Protein AF-A0A4Q3G3F4-F1 (afdb_monomer_lite)

Radius of gyration: 19.25 Å; chains: 1; bounding box: 58×59×33 Å

pLDDT: mean 70.5, std 18.28, range [34.47, 90.31]

Secondary structure (DSSP, 8-state):
--EEEEES--HHHHHHHHHHHHHTT--EEE--SSHHHHHHHHHHH--SEEEE-HHHHTTS-HHHHHHHHHHH-PPEEE--S-HHHHHHHTTTT----SS----S---S-------PPP-----

Structure (mmCIF, N/CA/C/O backbone):
data_AF-A0A4Q3G3F4-F1
#
_entry.id   AF-A0A4Q3G3F4-F1
#
loop_
_atom_site.group_PDB
_atom_site.id
_atom_site.type_symbol
_atom_site.label_atom_id
_atom_site.label_alt_id
_atom_site.label_comp_id
_atom_site.label_asym_id
_atom_site.label_entity_id
_atom_site.label_seq_id
_atom_site.pdbx_PDB_ins_code
_atom_site.Cartn_x
_atom_site.Cartn_y
_atom_site.Cartn_z
_atom_site.occupancy
_atom_site.B_iso_or_equiv
_atom_site.auth_seq_id
_atom_site.auth_comp_id
_atom_site.auth_asym_id
_atom_site.auth_atom_id
_atom_site.pdbx_PDB_model_num
ATOM 1 N N . MET A 1 1 ? -14.953 5.123 8.987 1.00 65.88 1 MET A N 1
ATOM 2 C CA . MET A 1 1 ? -14.868 4.734 7.561 1.00 65.88 1 MET A CA 1
ATOM 3 C C . MET A 1 1 ? -13.421 4.364 7.321 1.00 65.88 1 MET A C 1
ATOM 5 O O . MET A 1 1 ? -12.597 5.008 7.946 1.00 65.88 1 MET A O 1
ATOM 9 N N . GLN A 1 2 ? -13.124 3.329 6.530 1.00 82.12 2 GLN A N 1
ATOM 10 C CA . GLN A 1 2 ? -11.735 2.902 6.334 1.00 82.12 2 GLN A CA 1
ATOM 11 C C . GLN A 1 2 ? -11.078 3.720 5.217 1.00 82.12 2 GLN A C 1
ATOM 13 O O . GLN A 1 2 ? -11.618 3.810 4.106 1.00 82.12 2 GLN A O 1
ATOM 18 N N . HIS A 1 3 ? -9.945 4.334 5.539 1.00 86.44 3 HIS A N 1
ATOM 19 C CA . HIS A 1 3 ? -9.156 5.190 4.663 1.00 86.44 3 HIS A CA 1
ATOM 20 C C . HIS A 1 3 ? -7.867 4.464 4.271 1.00 86.44 3 HIS A C 1
ATOM 22 O O . HIS A 1 3 ? -7.145 3.979 5.139 1.00 86.44 3 HIS A O 1
ATOM 28 N N . ALA A 1 4 ? -7.560 4.411 2.977 1.00 88.62 4 ALA A N 1
ATOM 29 C CA . AL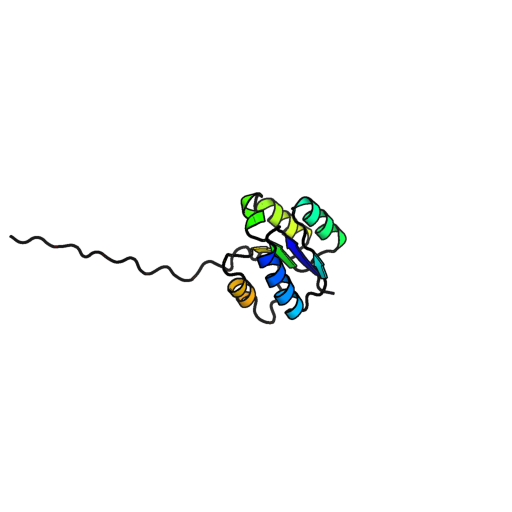A A 1 4 ? -6.282 3.910 2.487 1.00 88.62 4 ALA A CA 1
ATOM 30 C C . ALA A 1 4 ? -5.513 5.014 1.751 1.00 88.62 4 ALA A C 1
ATOM 32 O O . ALA A 1 4 ? -6.089 5.846 1.044 1.00 88.62 4 ALA A O 1
ATOM 33 N N . LEU A 1 5 ? -4.196 5.008 1.926 1.00 90.31 5 LEU A N 1
ATOM 34 C CA . LEU A 1 5 ? -3.256 5.909 1.270 1.00 90.31 5 LEU A CA 1
ATOM 35 C C . LEU A 1 5 ? -2.372 5.100 0.321 1.00 90.31 5 LEU A C 1
ATOM 37 O O . LEU A 1 5 ? -1.722 4.161 0.763 1.00 90.31 5 LEU A O 1
ATOM 41 N N . ILE A 1 6 ? -2.326 5.457 -0.958 1.00 90.12 6 ILE A N 1
ATOM 42 C CA . ILE A 1 6 ? -1.468 4.838 -1.972 1.00 90.12 6 ILE A CA 1
ATOM 43 C C . ILE A 1 6 ? -0.396 5.856 -2.361 1.00 90.12 6 ILE A C 1
ATOM 45 O O . ILE A 1 6 ? -0.695 6.852 -3.000 1.00 90.12 6 ILE A O 1
ATOM 49 N N . ILE A 1 7 ? 0.856 5.635 -1.989 1.00 89.31 7 ILE A N 1
ATOM 50 C CA . ILE A 1 7 ? 1.946 6.566 -2.286 1.00 89.31 7 ILE A CA 1
ATOM 51 C C . ILE A 1 7 ? 2.663 6.095 -3.551 1.00 89.31 7 ILE A C 1
ATOM 53 O O . ILE A 1 7 ? 3.212 4.989 -3.565 1.00 89.31 7 ILE A O 1
ATOM 57 N N . GLY A 1 8 ? 2.681 6.938 -4.586 1.00 86.69 8 GLY A N 1
ATOM 58 C CA . GLY A 1 8 ? 3.446 6.723 -5.817 1.00 86.69 8 GLY A CA 1
ATOM 59 C C . GLY A 1 8 ? 2.729 7.149 -7.095 1.00 86.69 8 GLY A C 1
ATOM 60 O O . GLY A 1 8 ? 1.510 7.313 -7.131 1.00 86.69 8 GLY A O 1
ATOM 61 N N . ALA A 1 9 ? 3.506 7.322 -8.162 1.00 84.12 9 ALA A N 1
ATOM 62 C CA . ALA A 1 9 ? 3.052 7.896 -9.428 1.00 84.12 9 ALA A CA 1
ATOM 63 C C . ALA A 1 9 ? 2.691 6.841 -10.493 1.00 84.12 9 ALA A C 1
ATOM 65 O O . ALA A 1 9 ? 2.203 7.185 -11.574 1.00 84.12 9 ALA A O 1
ATOM 66 N N . GLU A 1 10 ? 2.921 5.549 -10.234 1.00 84.25 10 GLU A N 1
ATOM 67 C CA . GLU A 1 10 ? 2.640 4.498 -11.214 1.00 84.25 10 GLU A CA 1
ATOM 68 C C . GLU A 1 10 ? 1.126 4.288 -11.412 1.00 84.25 10 GLU A C 1
ATOM 70 O O . GLU A 1 10 ? 0.458 3.574 -10.662 1.00 84.25 10 GLU A O 1
ATOM 75 N N . SER A 1 11 ? 0.573 4.887 -12.471 1.00 83.12 11 SER A N 1
ATOM 76 C CA . SER A 1 11 ? -0.880 4.947 -12.684 1.00 83.12 11 SER A CA 1
ATOM 77 C C . SER A 1 11 ? -1.542 3.571 -12.815 1.00 83.12 11 SER A C 1
ATOM 79 O O . SER A 1 11 ? -2.637 3.373 -12.300 1.00 83.12 11 SER A O 1
ATOM 81 N N . LYS A 1 12 ? -0.878 2.599 -13.455 1.00 82.81 12 LYS A N 1
ATOM 82 C CA . LYS A 1 12 ? -1.447 1.260 -13.675 1.00 82.81 12 LYS A CA 1
ATOM 83 C C . LYS A 1 12 ? -1.541 0.445 -12.380 1.00 82.81 12 LYS A C 1
ATOM 85 O O . LYS A 1 12 ? -2.577 -0.171 -12.119 1.00 82.81 12 LYS A O 1
ATOM 90 N N . ALA A 1 13 ? -0.478 0.433 -11.575 1.00 80.94 13 ALA A N 1
ATOM 91 C CA . ALA A 1 13 ? -0.516 -0.188 -10.254 1.00 80.94 13 ALA A CA 1
ATOM 92 C C . ALA A 1 13 ? -1.542 0.496 -9.346 1.00 80.94 13 ALA A C 1
ATOM 94 O O . ALA A 1 13 ? -2.287 -0.195 -8.654 1.00 80.94 13 ALA A O 1
ATOM 95 N N . ARG A 1 14 ? -1.636 1.832 -9.403 1.00 84.38 14 ARG A N 1
ATOM 96 C CA . ARG A 1 14 ? -2.635 2.592 -8.648 1.00 84.38 14 ARG A CA 1
ATOM 97 C C . ARG A 1 14 ? -4.064 2.179 -8.996 1.00 84.38 14 ARG A C 1
ATOM 99 O O . ARG A 1 14 ? -4.793 1.794 -8.095 1.00 84.38 14 ARG A O 1
ATOM 106 N N . GLU A 1 15 ? -4.448 2.187 -10.272 1.00 85.25 15 GLU A N 1
ATOM 107 C CA . GLU A 1 15 ? -5.801 1.786 -10.701 1.00 85.25 15 GLU A CA 1
ATOM 108 C C . GLU A 1 15 ? -6.162 0.368 -10.224 1.00 85.25 15 GLU A C 1
ATOM 110 O O . GLU A 1 15 ? -7.267 0.123 -9.746 1.00 85.25 15 GLU A O 1
ATOM 115 N N . THR A 1 16 ? -5.203 -0.560 -10.295 1.00 83.06 16 THR A N 1
ATOM 116 C CA . THR A 1 16 ? -5.389 -1.943 -9.825 1.00 83.06 16 THR A CA 1
ATOM 117 C C . THR A 1 16 ? -5.575 -2.010 -8.304 1.00 83.06 16 THR A C 1
ATOM 119 O O . THR A 1 16 ? -6.423 -2.751 -7.808 1.00 83.06 16 THR A O 1
ATOM 122 N N . LEU A 1 17 ? -4.788 -1.241 -7.545 1.00 83.25 17 LEU A N 1
ATOM 123 C CA . LEU A 1 17 ? -4.921 -1.150 -6.090 1.00 83.25 17 LEU A CA 1
ATOM 124 C C . LEU A 1 17 ? -6.253 -0.539 -5.677 1.00 83.25 17 LEU A C 1
ATOM 126 O O . LEU A 1 17 ? -6.864 -1.020 -4.728 1.00 83.25 17 LEU A O 1
ATOM 130 N N . GLU A 1 18 ? -6.690 0.511 -6.367 1.00 85.94 18 GLU A N 1
ATOM 131 C CA . GLU A 1 18 ? -7.937 1.198 -6.054 1.00 85.94 18 GLU A CA 1
ATOM 132 C C . GLU A 1 18 ? -9.140 0.255 -6.182 1.00 85.94 18 GLU A C 1
ATOM 134 O O . GLU A 1 18 ? -9.960 0.194 -5.265 1.00 85.94 18 GLU A O 1
ATOM 139 N N . ASP A 1 19 ? -9.202 -0.541 -7.254 1.00 83.06 19 ASP A N 1
ATOM 140 C CA . ASP A 1 19 ? -10.256 -1.544 -7.467 1.00 83.06 19 ASP A CA 1
ATOM 141 C C . ASP A 1 19 ? -10.267 -2.616 -6.361 1.00 83.06 19 ASP A C 1
ATOM 143 O O . ASP A 1 19 ? -11.296 -2.887 -5.733 1.00 83.06 19 ASP A O 1
ATOM 147 N N . HIS A 1 20 ? -9.095 -3.168 -6.034 1.00 81.06 20 HIS A N 1
ATOM 148 C CA . HIS A 1 20 ? -8.971 -4.166 -4.973 1.00 81.06 20 HIS A CA 1
ATOM 149 C C . HIS A 1 20 ? -9.321 -3.614 -3.587 1.00 81.06 20 HIS A C 1
ATOM 151 O O . HIS A 1 20 ? -10.015 -4.278 -2.815 1.00 81.06 20 HIS A O 1
ATOM 157 N N . LEU A 1 21 ? -8.866 -2.404 -3.259 1.00 83.81 21 LEU A N 1
ATOM 158 C CA . LEU A 1 21 ? -9.146 -1.758 -1.978 1.00 83.81 21 LEU A CA 1
ATOM 159 C C . LEU A 1 21 ? -10.626 -1.418 -1.830 1.00 83.81 21 LEU A C 1
ATOM 161 O O . LEU A 1 21 ? -11.202 -1.631 -0.761 1.00 83.81 21 LEU A O 1
ATOM 165 N N . TRP A 1 22 ? -11.259 -0.974 -2.914 1.00 83.50 22 TRP A N 1
ATOM 166 C CA . TRP A 1 22 ? -12.697 -0.757 -2.950 1.00 83.50 22 TRP A CA 1
ATOM 167 C C . TRP A 1 22 ? -13.468 -2.044 -2.643 1.00 83.50 22 TRP A C 1
ATOM 169 O O . TRP A 1 22 ? -14.366 -2.054 -1.797 1.00 83.50 22 TRP A O 1
ATOM 179 N N . HIS A 1 23 ? -13.083 -3.156 -3.274 1.00 81.88 23 HIS A N 1
ATOM 180 C CA . HIS A 1 23 ? -13.664 -4.471 -3.003 1.00 81.88 23 HIS A CA 1
ATOM 181 C C . HIS A 1 23 ? -13.357 -5.005 -1.597 1.00 81.88 23 HIS A C 1
ATOM 183 O O . HIS A 1 23 ? -14.157 -5.767 -1.053 1.00 81.88 23 HIS A O 1
ATOM 189 N N . ALA A 1 24 ? -12.258 -4.565 -0.982 1.00 78.12 24 ALA A N 1
ATOM 190 C CA . ALA A 1 24 ? -11.913 -4.861 0.406 1.00 78.12 24 ALA A CA 1
ATOM 191 C C . ALA A 1 24 ? -12.634 -3.962 1.438 1.00 78.12 24 ALA A C 1
ATOM 193 O O . ALA A 1 24 ? -12.524 -4.214 2.636 1.00 78.12 24 ALA A O 1
ATOM 194 N N . GLY A 1 25 ? -13.404 -2.954 1.005 1.00 83.06 25 GLY A N 1
ATOM 195 C CA . GLY A 1 25 ? -14.182 -2.071 1.888 1.00 83.06 25 GLY A CA 1
ATOM 196 C C . GLY A 1 25 ? -13.496 -0.753 2.268 1.00 83.06 25 GLY A C 1
ATOM 197 O O . GLY A 1 25 ? -13.999 -0.026 3.130 1.00 83.06 25 GLY A O 1
ATOM 198 N N . TYR A 1 26 ? -12.379 -0.412 1.622 1.00 84.19 26 TYR A N 1
ATOM 199 C CA . TYR A 1 26 ? -11.770 0.913 1.723 1.00 84.19 26 TYR A CA 1
ATOM 200 C C . TYR A 1 26 ? -12.465 1.863 0.748 1.00 84.19 26 TYR A C 1
ATOM 202 O O . TYR A 1 26 ? -12.454 1.663 -0.464 1.00 84.19 26 TYR A O 1
ATOM 210 N N . HIS A 1 27 ? -13.090 2.910 1.282 1.00 76.81 27 HIS A N 1
ATOM 211 C CA . HIS A 1 27 ? -13.944 3.808 0.493 1.00 76.81 27 HIS A CA 1
ATOM 212 C C . HIS A 1 27 ? -13.332 5.183 0.251 1.00 76.81 27 HIS A C 1
ATOM 214 O O . HIS A 1 27 ? -13.861 5.958 -0.542 1.00 76.81 27 HIS A O 1
ATOM 220 N N . THR A 1 28 ? -12.238 5.503 0.942 1.00 77.19 28 THR A N 1
ATOM 221 C CA . THR A 1 28 ? -11.499 6.744 0.717 1.00 77.19 28 THR A CA 1
ATOM 222 C C . THR A 1 28 ? -10.071 6.394 0.357 1.00 77.19 28 THR A C 1
ATOM 224 O O . THR A 1 28 ? -9.362 5.803 1.171 1.00 77.19 28 THR A O 1
ATOM 227 N N . LEU A 1 29 ? -9.690 6.747 -0.865 1.00 78.94 29 LEU A N 1
ATOM 228 C CA . LEU A 1 29 ? -8.403 6.429 -1.458 1.00 78.94 29 LEU A CA 1
ATOM 229 C C . LEU A 1 29 ? -7.706 7.746 -1.774 1.00 78.94 29 LEU A C 1
ATOM 231 O O . LEU A 1 29 ? -8.242 8.577 -2.508 1.00 78.94 29 LEU A O 1
ATOM 235 N N . PHE A 1 30 ? -6.540 7.953 -1.179 1.00 82.69 30 PHE A N 1
ATOM 236 C CA . PHE A 1 30 ? -5.694 9.104 -1.464 1.00 82.69 30 PHE A CA 1
ATOM 237 C C . PHE A 1 30 ? -4.447 8.627 -2.183 1.00 82.69 30 PHE A C 1
ATOM 239 O O . PHE A 1 30 ? -3.854 7.638 -1.761 1.00 82.69 30 PHE A O 1
ATOM 246 N N . ALA A 1 31 ? -4.051 9.329 -3.240 1.00 83.31 31 ALA A N 1
ATOM 247 C CA . ALA A 1 31 ? -2.941 8.908 -4.078 1.00 83.31 31 ALA A CA 1
ATOM 248 C C . ALA A 1 31 ? -1.911 10.021 -4.305 1.00 83.31 31 ALA A C 1
ATOM 250 O O . ALA A 1 31 ? -1.814 10.527 -5.426 1.00 83.31 31 ALA A O 1
ATOM 251 N N . PRO A 1 32 ? -1.192 10.447 -3.251 1.00 85.56 32 PRO A N 1
ATOM 252 C CA . PRO A 1 32 ? -0.129 11.427 -3.395 1.00 85.56 32 PRO A CA 1
ATOM 253 C C . PRO A 1 32 ? 0.990 10.899 -4.291 1.00 85.56 32 PRO A C 1
ATOM 255 O O . PRO A 1 32 ? 1.409 9.740 -4.190 1.00 85.56 32 PRO A O 1
ATOM 258 N N . GLU A 1 33 ? 1.510 11.780 -5.138 1.00 82.50 33 GLU A N 1
ATOM 259 C CA . GLU A 1 33 ? 2.639 11.455 -6.016 1.00 82.50 33 GLU A CA 1
ATOM 260 C C . GLU A 1 33 ? 3.979 11.537 -5.268 1.00 82.50 33 GLU A C 1
ATOM 262 O O . GLU A 1 33 ? 4.968 10.936 -5.690 1.00 82.50 33 GLU A O 1
ATOM 267 N N . ASP A 1 34 ? 4.019 12.251 -4.135 1.00 81.69 34 ASP A N 1
ATOM 268 C CA . ASP A 1 34 ? 5.220 12.436 -3.328 1.00 81.69 34 ASP A CA 1
ATOM 269 C C . ASP A 1 34 ? 4.999 12.287 -1.812 1.00 81.69 34 ASP A C 1
ATOM 271 O O . ASP A 1 34 ? 3.887 12.314 -1.282 1.00 81.69 34 ASP A O 1
ATOM 275 N N . MET A 1 35 ? 6.111 12.119 -1.091 1.00 84.69 35 MET A N 1
ATOM 276 C CA . MET A 1 35 ? 6.112 11.893 0.356 1.00 84.69 35 MET A CA 1
ATOM 277 C C . MET A 1 35 ? 5.657 13.106 1.173 1.00 84.69 35 MET A C 1
ATOM 279 O O . MET A 1 35 ? 5.101 12.923 2.254 1.00 84.69 35 MET A O 1
ATOM 283 N N . ALA A 1 36 ? 5.884 14.335 0.704 1.00 87.50 36 ALA A N 1
ATOM 284 C CA . ALA A 1 36 ? 5.482 15.523 1.452 1.00 87.50 36 ALA A CA 1
ATOM 285 C C . ALA A 1 36 ? 3.955 15.666 1.451 1.00 87.50 36 ALA A C 1
ATOM 287 O O . ALA A 1 36 ? 3.357 15.951 2.491 1.00 87.50 36 ALA A O 1
ATOM 288 N N . GLU A 1 37 ? 3.323 15.399 0.309 1.00 89.06 37 GLU A N 1
ATOM 289 C CA . GLU A 1 37 ? 1.870 15.310 0.204 1.00 89.06 37 GLU A CA 1
ATOM 290 C C . GLU A 1 37 ? 1.323 14.138 1.034 1.00 89.06 37 GLU A C 1
ATOM 292 O O . GLU A 1 37 ? 0.373 14.316 1.801 1.00 89.06 37 GLU A O 1
ATOM 297 N N . ALA A 1 38 ? 1.975 12.970 0.981 1.00 89.56 38 ALA A N 1
ATOM 298 C CA . ALA A 1 38 ? 1.605 11.822 1.807 1.00 89.56 38 ALA A CA 1
ATOM 299 C C . ALA A 1 38 ? 1.617 12.145 3.309 1.00 89.56 38 ALA A C 1
ATOM 301 O O . ALA A 1 38 ? 0.667 11.805 4.011 1.00 89.56 38 ALA A O 1
ATOM 302 N N . TRP A 1 39 ? 2.635 12.867 3.788 1.00 89.56 39 TRP A N 1
ATOM 303 C CA . TRP A 1 39 ? 2.728 13.349 5.170 1.00 89.56 39 TRP A CA 1
ATOM 304 C C . TRP A 1 39 ? 1.624 14.340 5.553 1.00 89.56 39 TRP A C 1
ATOM 306 O O . TRP A 1 39 ? 1.120 14.323 6.679 1.00 89.56 39 TRP A O 1
ATOM 316 N N . ALA A 1 40 ? 1.240 15.229 4.638 1.00 90.19 40 ALA A N 1
ATOM 317 C CA . ALA A 1 40 ? 0.142 16.160 4.879 1.00 90.19 40 ALA A CA 1
ATOM 318 C C . ALA A 1 40 ? -1.202 15.421 5.016 1.00 90.19 40 ALA A C 1
ATOM 320 O O . ALA A 1 40 ? -2.019 15.757 5.881 1.00 90.19 40 ALA A O 1
ATOM 321 N N . ILE A 1 41 ? -1.408 14.391 4.190 1.00 88.88 41 ILE A N 1
ATOM 322 C CA . ILE A 1 41 ? -2.611 13.557 4.199 1.00 88.88 41 ILE A CA 1
ATOM 323 C C . ILE A 1 41 ? -2.668 12.697 5.463 1.00 88.88 41 ILE A C 1
ATOM 325 O O . ILE A 1 41 ? -3.691 12.719 6.151 1.00 88.88 41 ILE A O 1
ATOM 329 N N . THR A 1 42 ? -1.586 11.998 5.826 1.00 88.56 42 THR A N 1
ATOM 330 C CA . THR A 1 42 ? -1.553 11.147 7.029 1.00 88.56 42 THR A CA 1
ATOM 331 C C . THR A 1 42 ? -1.910 11.916 8.292 1.00 88.56 42 THR A C 1
ATOM 333 O O . THR A 1 42 ? -2.726 11.442 9.083 1.00 88.56 42 THR A O 1
ATOM 336 N N . ARG A 1 43 ? -1.379 13.132 8.450 1.00 87.44 43 ARG A N 1
ATOM 337 C CA . ARG A 1 43 ? -1.652 13.993 9.612 1.00 87.44 43 ARG A CA 1
ATOM 338 C C . ARG A 1 43 ? -3.073 14.532 9.682 1.00 87.44 43 ARG A C 1
ATOM 340 O O . ARG A 1 43 ? -3.534 14.886 10.762 1.00 87.44 43 ARG A O 1
ATOM 347 N N . SER A 1 44 ? -3.744 14.643 8.542 1.00 86.62 44 SER A N 1
ATOM 348 C CA . SER A 1 44 ? -5.086 15.225 8.472 1.00 86.62 44 SER A CA 1
ATOM 349 C C . SER A 1 44 ? -6.183 14.169 8.567 1.00 86.62 44 SER A C 1
ATOM 351 O O . SER A 1 44 ? -7.272 14.456 9.058 1.00 86.62 44 SER A O 1
ATOM 353 N N . LEU A 1 45 ? -5.920 12.968 8.047 1.00 84.12 45 LEU A N 1
ATOM 354 C CA . LEU A 1 45 ? -6.958 11.986 7.732 1.00 84.12 45 LEU A CA 1
ATOM 355 C C . LEU A 1 45 ? -6.753 10.627 8.405 1.00 84.12 45 LEU A C 1
ATOM 357 O O . LEU A 1 45 ? -7.682 9.831 8.366 1.00 84.12 45 LEU A O 1
ATOM 361 N N . HIS A 1 46 ? -5.595 10.385 9.035 1.00 85.00 46 HIS A N 1
ATOM 362 C CA . HIS A 1 46 ? -5.277 9.156 9.776 1.00 85.00 46 HIS A CA 1
ATOM 363 C C . HIS A 1 46 ? -5.662 7.874 9.012 1.00 85.00 46 HIS A C 1
ATOM 365 O O . HIS A 1 46 ? -6.630 7.211 9.383 1.00 85.00 46 HIS A O 1
ATOM 371 N N . PRO A 1 47 ? -4.948 7.533 7.922 1.00 87.25 47 PRO A N 1
ATOM 372 C CA . PRO A 1 47 ? -5.260 6.340 7.146 1.00 87.25 47 PRO A CA 1
ATOM 373 C C . PRO A 1 47 ? -5.135 5.073 7.996 1.00 87.25 47 PRO A C 1
ATOM 375 O O . PRO A 1 47 ? -4.234 4.963 8.818 1.00 87.25 47 PRO A O 1
ATOM 378 N N . ASP A 1 48 ? -6.008 4.101 7.745 1.00 87.19 48 ASP A N 1
ATOM 379 C CA . ASP A 1 48 ? -5.983 2.780 8.382 1.00 87.19 48 ASP A CA 1
ATOM 380 C C . ASP A 1 48 ? -5.021 1.817 7.665 1.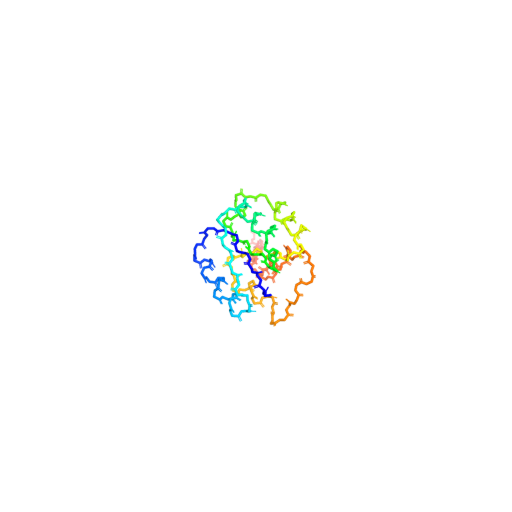00 87.19 48 ASP A C 1
ATOM 382 O O . ASP A 1 48 ? -4.719 0.735 8.163 1.00 87.19 48 ASP A O 1
ATOM 386 N N . LEU A 1 49 ? -4.576 2.185 6.460 1.00 85.94 49 LEU A N 1
ATOM 387 C CA . LEU A 1 49 ? -3.657 1.414 5.635 1.00 85.94 49 LEU A CA 1
ATOM 388 C C . LEU A 1 49 ? -2.853 2.343 4.726 1.00 85.94 49 LEU A C 1
ATOM 390 O O . LEU A 1 49 ? -3.410 3.232 4.079 1.00 85.94 49 LEU A O 1
ATOM 394 N N . ILE A 1 50 ? -1.552 2.093 4.622 1.00 88.50 50 ILE A N 1
ATOM 395 C CA . ILE A 1 50 ? -0.664 2.790 3.695 1.00 88.50 50 ILE A CA 1
ATOM 396 C C . ILE A 1 50 ? -0.063 1.757 2.742 1.00 88.50 50 ILE A C 1
ATOM 398 O O . ILE A 1 50 ? 0.50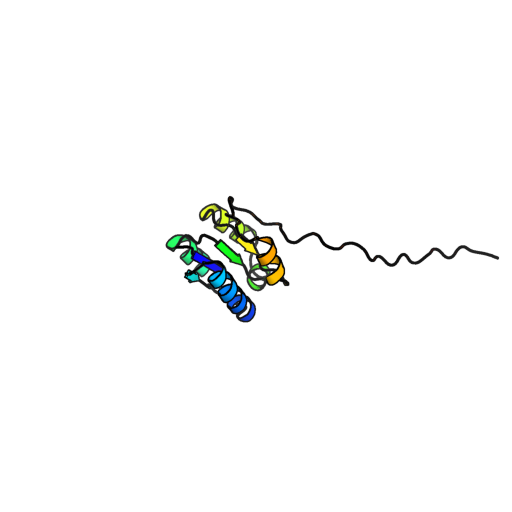7 0.756 3.169 1.00 88.50 50 ILE A O 1
ATOM 402 N N . ILE A 1 51 ? -0.171 1.999 1.441 1.00 87.19 51 ILE A N 1
ATOM 403 C CA . ILE A 1 51 ? 0.448 1.195 0.391 1.00 87.19 51 ILE A CA 1
ATOM 404 C C . ILE A 1 51 ? 1.478 2.050 -0.332 1.00 87.19 51 ILE A C 1
ATOM 406 O O . ILE A 1 51 ? 1.186 3.170 -0.734 1.00 87.19 51 ILE A O 1
ATOM 410 N N . VAL A 1 52 ? 2.681 1.521 -0.514 1.00 86.31 52 VAL A N 1
ATOM 411 C CA . VAL A 1 52 ? 3.793 2.218 -1.165 1.00 86.31 52 VAL A CA 1
ATOM 412 C C . VAL A 1 52 ? 4.136 1.509 -2.462 1.00 86.31 52 VAL A C 1
ATOM 414 O O . VAL A 1 52 ? 4.431 0.312 -2.454 1.00 86.31 52 VAL A O 1
ATOM 417 N N . LEU A 1 53 ? 4.112 2.244 -3.570 1.00 84.88 53 LEU A N 1
ATOM 418 C CA . LEU A 1 53 ? 4.472 1.727 -4.883 1.00 84.88 53 LEU A CA 1
ATOM 419 C C . LEU A 1 53 ? 6.004 1.654 -5.074 1.00 84.88 53 LEU A C 1
ATOM 421 O O . LEU A 1 53 ? 6.756 2.399 -4.432 1.00 84.88 53 LEU A O 1
ATOM 425 N N . PRO A 1 54 ? 6.506 0.756 -5.947 1.00 79.31 54 PRO A N 1
ATOM 426 C CA . PRO A 1 54 ? 7.947 0.542 -6.134 1.00 79.31 54 PRO A CA 1
ATOM 427 C C . PRO A 1 54 ? 8.738 1.782 -6.582 1.00 79.31 54 PRO A C 1
ATOM 429 O O . PRO A 1 54 ? 9.935 1.899 -6.298 1.00 79.31 54 PRO A O 1
ATOM 432 N N . ASP A 1 55 ? 8.097 2.708 -7.296 1.00 81.69 55 ASP A N 1
ATOM 433 C CA . ASP A 1 55 ? 8.717 3.937 -7.795 1.00 81.69 55 ASP A CA 1
ATOM 434 C C . ASP A 1 55 ? 9.141 4.877 -6.654 1.00 81.69 55 ASP A C 1
ATOM 436 O O . ASP A 1 55 ? 10.206 5.500 -6.716 1.00 81.69 55 ASP A O 1
ATOM 440 N N . VAL A 1 56 ? 8.386 4.891 -5.555 1.00 79.50 56 VAL A N 1
ATOM 441 C CA . VAL A 1 56 ? 8.695 5.688 -4.359 1.00 79.50 56 VAL A CA 1
ATOM 442 C C . VAL A 1 56 ? 9.934 5.151 -3.648 1.00 79.50 56 VAL A C 1
ATOM 444 O O . VAL A 1 56 ? 10.819 5.918 -3.266 1.00 79.50 56 VAL A O 1
ATOM 447 N N . LEU A 1 57 ? 10.055 3.826 -3.540 1.00 75.00 57 LEU A N 1
ATOM 448 C CA . LEU A 1 57 ? 11.197 3.178 -2.882 1.00 75.00 57 LEU A CA 1
ATOM 449 C C . LEU A 1 57 ? 12.521 3.395 -3.610 1.00 75.00 57 LEU A C 1
ATOM 451 O O . LEU A 1 57 ? 13.584 3.360 -2.998 1.00 75.00 57 LEU A O 1
ATOM 455 N N . SER A 1 58 ? 12.466 3.636 -4.918 1.00 71.25 58 SER A N 1
ATOM 456 C CA . SER A 1 58 ? 13.663 3.896 -5.720 1.00 71.25 58 SER A CA 1
ATOM 457 C C . SER A 1 58 ? 14.280 5.267 -5.427 1.00 71.25 58 SER A C 1
ATOM 459 O O . SER A 1 58 ? 15.456 5.489 -5.715 1.00 71.25 58 SER A O 1
ATOM 461 N N . SER A 1 59 ? 13.497 6.194 -4.868 1.00 66.19 59 SER A N 1
ATOM 462 C CA . SER A 1 59 ? 13.883 7.596 -4.685 1.00 66.19 59 SER A CA 1
ATOM 463 C C . SER A 1 59 ? 13.967 8.042 -3.224 1.00 66.19 59 SER A C 1
ATOM 465 O O . SER A 1 59 ? 14.473 9.137 -2.961 1.00 66.19 59 SER A O 1
ATOM 467 N N . ARG A 1 60 ? 13.498 7.228 -2.267 1.00 68.69 60 ARG A N 1
ATOM 468 C CA . ARG A 1 60 ? 13.359 7.632 -0.861 1.00 68.69 60 ARG A CA 1
ATOM 469 C C . ARG A 1 60 ? 13.860 6.580 0.131 1.00 68.69 60 ARG A C 1
ATOM 471 O O . ARG A 1 60 ? 13.744 5.384 -0.126 1.00 68.69 60 ARG A O 1
ATOM 478 N N . PRO A 1 61 ? 14.413 7.018 1.277 1.00 68.06 61 PRO A N 1
ATOM 479 C CA . PRO A 1 61 ? 14.882 6.115 2.316 1.00 68.06 61 PRO A CA 1
ATOM 480 C C . PRO A 1 61 ? 13.706 5.455 3.042 1.00 68.06 61 PRO A C 1
ATOM 482 O O . PRO A 1 61 ? 12.755 6.114 3.455 1.00 68.06 61 PRO A O 1
ATOM 485 N N . THR A 1 62 ? 13.819 4.148 3.271 1.00 76.75 62 THR A N 1
ATOM 486 C CA . THR A 1 62 ? 12.846 3.319 4.003 1.00 76.75 62 THR A CA 1
ATOM 487 C C . THR A 1 62 ? 12.542 3.840 5.413 1.00 76.75 62 THR A C 1
ATOM 489 O O . THR A 1 62 ? 11.466 3.589 5.943 1.00 76.75 62 THR A O 1
ATOM 492 N N . GLU A 1 63 ? 13.467 4.597 6.005 1.00 79.25 63 GLU A N 1
ATOM 493 C CA . GLU A 1 63 ? 13.323 5.249 7.312 1.00 79.25 63 GLU A CA 1
ATOM 494 C C . GLU A 1 63 ? 12.141 6.229 7.362 1.00 79.25 63 GLU A C 1
ATOM 496 O O . GLU A 1 63 ? 11.429 6.291 8.360 1.00 79.25 63 GLU A O 1
ATOM 501 N N . GLU A 1 64 ? 11.875 6.953 6.273 1.00 83.00 64 GLU A N 1
ATOM 502 C CA . GLU A 1 64 ? 10.780 7.927 6.224 1.00 83.00 64 GLU A CA 1
ATOM 503 C C . GLU A 1 64 ? 9.408 7.241 6.282 1.00 83.00 64 GLU A C 1
ATOM 505 O O . GLU A 1 64 ? 8.486 7.730 6.934 1.00 83.00 64 GLU A O 1
ATOM 510 N N . LEU A 1 65 ? 9.301 6.063 5.662 1.00 83.06 65 LEU A N 1
ATOM 511 C CA . LEU A 1 65 ? 8.116 5.214 5.740 1.00 83.06 65 LEU A CA 1
ATOM 512 C C . LEU A 1 65 ? 7.959 4.631 7.146 1.00 83.06 65 LEU A C 1
ATOM 514 O O . LEU A 1 65 ? 6.863 4.660 7.693 1.00 83.06 65 LEU A O 1
ATOM 518 N N . CYS A 1 66 ? 9.045 4.168 7.772 1.00 81.00 66 CYS A N 1
ATOM 519 C CA . CYS A 1 66 ? 8.987 3.685 9.154 1.00 81.00 66 CYS A CA 1
ATOM 520 C C . CYS A 1 66 ? 8.458 4.760 10.110 1.00 81.00 66 CYS A C 1
ATOM 522 O O . CYS A 1 66 ? 7.528 4.488 10.865 1.00 81.00 66 CYS A O 1
ATOM 524 N N . ASN A 1 67 ? 8.975 5.986 10.013 1.00 85.31 67 ASN A N 1
ATOM 525 C CA . ASN A 1 67 ? 8.518 7.104 10.839 1.00 85.31 67 ASN A CA 1
ATOM 526 C C . ASN A 1 67 ? 7.027 7.405 10.620 1.00 85.31 67 ASN A C 1
ATOM 528 O O . ASN A 1 67 ? 6.303 7.688 11.571 1.00 85.31 67 ASN A O 1
ATOM 532 N N . MET A 1 68 ? 6.549 7.317 9.375 1.00 85.25 68 MET A N 1
ATOM 533 C CA . MET A 1 68 ? 5.132 7.498 9.050 1.00 85.25 68 MET A CA 1
ATOM 534 C C . MET A 1 68 ? 4.254 6.406 9.672 1.00 85.25 68 MET A C 1
ATOM 536 O O . MET A 1 68 ? 3.184 6.709 10.202 1.00 85.25 68 MET A O 1
ATOM 540 N N . SER A 1 69 ? 4.715 5.155 9.648 1.00 83.94 69 SER A N 1
ATOM 541 C CA . SER A 1 69 ? 4.027 4.032 10.291 1.00 83.94 69 SER A CA 1
ATOM 542 C C . SER A 1 69 ? 3.926 4.222 11.803 1.00 83.94 69 SER A C 1
ATOM 544 O O . SER A 1 69 ? 2.865 4.048 12.393 1.00 83.94 69 SER A O 1
ATOM 546 N N . GLU A 1 70 ? 5.022 4.636 12.440 1.00 84.56 70 GLU A N 1
ATOM 547 C CA . GLU A 1 70 ? 5.069 4.872 13.884 1.00 84.56 70 GLU A CA 1
ATOM 548 C C . GLU A 1 70 ? 4.195 6.058 14.311 1.00 84.56 70 GLU A C 1
ATOM 550 O O . GLU A 1 70 ? 3.523 5.977 15.338 1.00 84.56 70 GLU A O 1
ATOM 555 N N . GLU A 1 71 ? 4.166 7.140 13.524 1.00 85.38 71 GLU A N 1
ATOM 556 C CA . GLU A 1 71 ? 3.338 8.320 13.813 1.00 85.38 71 GLU A CA 1
ATOM 557 C C . GLU A 1 71 ? 1.841 8.019 13.651 1.00 85.38 71 GLU A C 1
ATOM 559 O O . GLU A 1 71 ? 1.022 8.488 14.442 1.00 85.38 71 GLU A O 1
ATOM 564 N N . THR A 1 72 ? 1.468 7.238 12.636 1.00 83.69 72 THR A N 1
ATOM 565 C CA . THR A 1 72 ? 0.057 6.947 12.333 1.00 83.69 72 THR A CA 1
ATOM 566 C C . THR A 1 72 ? -0.481 5.706 13.038 1.00 83.69 72 THR A C 1
ATOM 568 O O . THR A 1 72 ? -1.693 5.581 13.201 1.00 83.69 72 THR A O 1
ATOM 571 N N . GLY A 1 73 ? 0.394 4.780 13.436 1.00 84.81 73 GLY A N 1
ATOM 572 C CA . GLY A 1 73 ? 0.027 3.422 13.839 1.00 84.81 73 GLY A CA 1
ATOM 573 C C . GLY A 1 73 ? -0.509 2.568 12.685 1.00 84.81 73 GLY A C 1
ATOM 574 O O . GLY A 1 73 ? -0.929 1.434 12.920 1.00 84.81 73 GLY A O 1
ATOM 575 N N . ALA A 1 74 ? -0.518 3.102 11.460 1.00 84.12 74 ALA A N 1
ATOM 576 C CA . ALA A 1 74 ? -1.101 2.451 10.305 1.00 84.12 74 ALA A CA 1
ATOM 577 C C . ALA A 1 74 ? -0.108 1.454 9.701 1.00 84.12 74 ALA A C 1
ATOM 579 O O . ALA A 1 74 ? 1.055 1.797 9.487 1.00 84.12 74 ALA A O 1
ATOM 580 N N . PRO A 1 75 ? -0.543 0.236 9.359 1.00 82.06 75 PRO A N 1
ATOM 581 C CA . PRO A 1 75 ? 0.302 -0.714 8.660 1.00 82.06 75 PRO A CA 1
ATOM 582 C C . PRO A 1 75 ? 0.729 -0.169 7.291 1.00 82.06 75 PRO A C 1
ATOM 584 O O . PRO A 1 75 ? -0.088 0.342 6.520 1.00 82.06 75 PRO A O 1
ATOM 587 N N . ILE A 1 76 ? 2.011 -0.348 6.969 1.00 84.75 76 ILE A N 1
ATOM 588 C CA . ILE A 1 76 ? 2.569 -0.048 5.649 1.00 84.75 76 ILE A CA 1
ATOM 589 C C . ILE A 1 76 ? 2.792 -1.340 4.868 1.00 84.75 76 ILE A C 1
ATOM 591 O O . ILE A 1 76 ? 3.460 -2.260 5.345 1.00 84.75 76 ILE A O 1
ATOM 595 N N . ILE A 1 77 ? 2.285 -1.375 3.638 1.00 82.19 77 ILE A N 1
ATOM 596 C CA . ILE A 1 77 ? 2.498 -2.449 2.671 1.00 82.19 77 ILE A CA 1
ATOM 597 C C . ILE A 1 77 ? 3.296 -1.903 1.496 1.00 82.19 77 ILE A C 1
ATOM 599 O O . ILE A 1 77 ? 2.894 -0.952 0.835 1.00 82.19 77 ILE A O 1
ATOM 603 N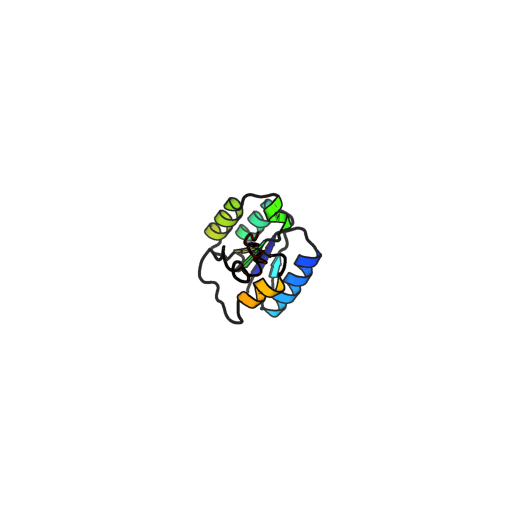 N . VAL A 1 78 ? 4.415 -2.546 1.186 1.00 81.25 78 VAL A N 1
ATOM 604 C CA . VAL A 1 78 ? 5.154 -2.271 -0.046 1.00 81.25 78 VAL A CA 1
ATOM 605 C C . VAL A 1 78 ? 4.563 -3.118 -1.168 1.00 81.25 78 VAL A C 1
ATOM 607 O O . VAL A 1 78 ? 4.614 -4.349 -1.113 1.00 81.25 78 VAL A O 1
ATOM 610 N N . ALA A 1 79 ? 4.027 -2.468 -2.199 1.00 76.00 79 ALA A N 1
ATOM 611 C CA . ALA A 1 79 ? 3.631 -3.144 -3.422 1.00 76.00 79 ALA A CA 1
ATOM 612 C C . ALA A 1 79 ? 4.883 -3.731 -4.087 1.00 76.00 79 ALA A C 1
ATOM 614 O O . ALA A 1 79 ? 5.866 -3.035 -4.336 1.00 76.00 79 ALA A O 1
ATOM 615 N N . THR A 1 80 ? 4.863 -5.036 -4.347 1.00 70.88 80 THR A N 1
ATOM 616 C CA . THR A 1 80 ? 5.924 -5.716 -5.101 1.00 70.88 80 THR A CA 1
ATOM 617 C C . THR A 1 80 ? 5.476 -5.933 -6.545 1.00 70.88 80 THR A C 1
ATOM 619 O O . THR A 1 80 ? 4.326 -5.668 -6.890 1.00 70.88 80 THR A O 1
ATOM 622 N N . ALA A 1 81 ? 6.371 -6.447 -7.395 1.00 58.81 81 ALA A N 1
ATOM 623 C CA . ALA A 1 81 ? 6.063 -6.767 -8.792 1.00 58.81 81 ALA A CA 1
ATOM 624 C C . ALA A 1 81 ? 4.867 -7.732 -8.969 1.00 58.81 81 ALA A C 1
ATOM 626 O O . ALA A 1 81 ? 4.301 -7.792 -10.057 1.00 58.81 81 ALA A O 1
ATOM 627 N N . ASP A 1 82 ? 4.472 -8.459 -7.917 1.00 66.25 82 ASP A N 1
ATOM 628 C CA . ASP A 1 82 ? 3.236 -9.246 -7.867 1.00 66.25 82 ASP A CA 1
ATOM 629 C C . ASP A 1 82 ? 2.310 -8.705 -6.764 1.00 66.25 82 ASP A C 1
ATOM 631 O O . ASP A 1 82 ? 2.218 -9.223 -5.646 1.00 66.25 82 ASP A O 1
ATOM 635 N N . LEU A 1 83 ? 1.657 -7.590 -7.089 1.00 64.19 83 LEU A N 1
ATOM 636 C CA . LEU A 1 83 ? 0.695 -6.889 -6.239 1.00 64.19 83 LEU A CA 1
ATOM 637 C C . LEU A 1 83 ? -0.465 -7.796 -5.804 1.00 64.19 83 LEU A C 1
ATOM 639 O O . LEU A 1 83 ? -0.910 -7.776 -4.659 1.00 64.19 83 LEU A O 1
ATOM 643 N N . ASP A 1 84 ? -0.918 -8.623 -6.733 1.00 62.06 84 ASP A N 1
ATOM 644 C CA . ASP A 1 84 ? -1.995 -9.585 -6.573 1.00 62.06 84 ASP A CA 1
ATOM 645 C C . ASP A 1 84 ? -1.647 -10.652 -5.520 1.00 62.06 84 ASP A C 1
ATOM 647 O O . ASP A 1 84 ? -2.451 -10.971 -4.641 1.00 62.06 84 ASP A O 1
ATOM 651 N N . ALA A 1 85 ? -0.420 -11.182 -5.559 1.00 63.62 85 ALA A N 1
ATOM 652 C CA . ALA A 1 85 ? 0.083 -12.102 -4.544 1.00 63.62 85 ALA A CA 1
ATOM 653 C C . ALA A 1 85 ? 0.245 -11.433 -3.169 1.00 63.62 85 ALA A C 1
ATOM 655 O O . ALA A 1 85 ? -0.104 -12.043 -2.154 1.00 63.62 85 ALA A O 1
ATOM 656 N N . ALA A 1 86 ? 0.723 -10.184 -3.130 1.00 62.88 86 ALA A N 1
ATOM 657 C CA . ALA A 1 86 ? 0.865 -9.424 -1.889 1.00 62.88 86 ALA A CA 1
ATOM 658 C C . ALA A 1 86 ? -0.497 -9.194 -1.214 1.00 62.88 86 ALA A C 1
ATOM 660 O O . ALA A 1 86 ? -0.645 -9.469 -0.026 1.00 62.88 86 ALA A O 1
ATOM 661 N N . LEU A 1 87 ? -1.522 -8.802 -1.972 1.00 63.56 87 LEU A N 1
ATOM 662 C CA . LEU A 1 87 ? -2.871 -8.600 -1.441 1.00 63.56 87 LEU A CA 1
ATOM 663 C C . LEU A 1 87 ? -3.533 -9.913 -1.005 1.00 63.56 87 LEU A C 1
ATOM 665 O O . LEU A 1 87 ? -4.157 -9.966 0.051 1.00 63.56 87 LEU A O 1
ATOM 669 N N . ARG A 1 88 ? -3.347 -11.010 -1.752 1.00 60.81 88 ARG A N 1
ATOM 670 C CA . ARG A 1 88 ? -3.850 -12.338 -1.345 1.00 60.81 88 ARG A CA 1
ATOM 671 C C . ARG A 1 88 ? -3.238 -12.833 -0.034 1.00 60.81 88 ARG A C 1
ATOM 673 O O . ARG A 1 88 ? -3.901 -13.563 0.702 1.00 60.81 88 ARG A O 1
ATOM 680 N N . SER A 1 89 ? -2.000 -12.438 0.268 1.00 55.88 89 SER A N 1
ATOM 681 C CA . SER A 1 89 ? -1.331 -12.786 1.530 1.00 55.88 89 SER A CA 1
ATOM 682 C C . SER A 1 89 ? -1.953 -12.107 2.756 1.00 55.88 89 SER A C 1
ATOM 684 O O . SER A 1 89 ? -1.802 -12.609 3.868 1.00 55.88 89 SER A O 1
ATOM 686 N N . LEU A 1 90 ? -2.717 -11.026 2.554 1.00 55.31 90 LEU A N 1
ATOM 687 C CA . LEU A 1 90 ? -3.406 -10.303 3.624 1.00 55.31 90 LEU A CA 1
ATOM 688 C C . LEU A 1 90 ? -4.648 -11.038 4.137 1.00 55.31 90 LEU A C 1
ATOM 690 O O . LEU A 1 90 ? -5.176 -10.665 5.174 1.00 55.31 90 LEU A O 1
ATOM 694 N N . GLY A 1 91 ? -5.096 -12.106 3.467 1.00 44.03 91 GLY A N 1
ATOM 695 C CA . GLY A 1 91 ? -6.240 -12.914 3.891 1.00 44.03 91 GLY A CA 1
ATOM 696 C C . GLY A 1 91 ? -7.573 -12.140 3.974 1.00 44.03 91 GLY A C 1
ATOM 697 O O . GLY A 1 91 ? -7.620 -10.916 3.940 1.00 44.03 91 GLY A O 1
ATOM 698 N N . PRO A 1 92 ? -8.713 -12.837 4.098 1.00 41.91 92 PRO A N 1
ATOM 699 C CA . PRO A 1 92 ? -10.032 -12.194 4.098 1.00 41.91 92 PRO A CA 1
ATOM 700 C C . PRO A 1 92 ? -10.407 -11.478 5.413 1.00 41.91 92 PRO A C 1
ATOM 702 O O . PRO A 1 92 ? -11.553 -11.060 5.567 1.00 41.91 92 PRO A O 1
ATOM 705 N N . SER A 1 93 ? -9.520 -11.390 6.415 1.00 36.81 93 SER A N 1
ATOM 706 C CA . SER A 1 93 ? -9.887 -10.897 7.761 1.00 36.81 93 SER A CA 1
ATOM 707 C C . SER A 1 93 ? -8.721 -10.366 8.602 1.00 36.81 93 SER A C 1
ATOM 709 O O . SER A 1 93 ? -8.806 -10.388 9.831 1.00 36.81 93 SER A O 1
ATOM 711 N N . VAL A 1 94 ? -7.616 -9.921 8.002 1.00 40.38 94 VAL A N 1
ATOM 712 C CA . VAL A 1 94 ? -6.516 -9.389 8.815 1.00 40.38 94 VAL A CA 1
ATOM 713 C C . VAL A 1 94 ? -6.846 -7.958 9.231 1.00 40.38 94 VAL A C 1
ATOM 715 O O . VAL A 1 94 ? -6.641 -7.002 8.493 1.00 40.38 94 VAL A O 1
ATOM 718 N N . SER A 1 95 ? -7.349 -7.832 10.460 1.00 36.25 95 SER A N 1
ATOM 719 C CA . SER A 1 95 ? -7.083 -6.655 11.281 1.00 36.25 95 SER A CA 1
ATOM 720 C C . SER A 1 95 ? -5.565 -6.627 11.466 1.00 36.25 95 SER A C 1
ATOM 722 O O . SER A 1 95 ? -5.016 -7.454 12.197 1.00 36.25 95 SER A O 1
ATOM 724 N N . LEU A 1 96 ? -4.880 -5.786 10.688 1.00 44.28 96 LEU A N 1
ATOM 725 C CA . LEU A 1 96 ? -3.432 -5.593 10.750 1.00 44.28 96 LEU A CA 1
ATOM 726 C C . LEU A 1 96 ? -3.116 -4.880 12.070 1.00 44.28 96 LEU A C 1
ATOM 728 O O . LEU A 1 96 ? -3.008 -3.660 12.131 1.00 44.28 96 LEU A O 1
ATOM 732 N N . ASP A 1 97 ? -3.057 -5.652 13.150 1.00 34.47 97 ASP A N 1
ATOM 733 C CA . ASP A 1 97 ? -2.726 -5.155 14.479 1.00 34.47 97 ASP A CA 1
ATOM 734 C C . ASP A 1 97 ? -1.200 -5.010 14.574 1.00 34.47 97 ASP A C 1
ATOM 736 O O . ASP A 1 97 ? -0.469 -5.982 14.785 1.00 34.47 97 ASP A O 1
ATOM 740 N N . GLY A 1 98 ? -0.708 -3.792 14.347 1.00 40.28 98 GLY A N 1
ATOM 741 C CA . GLY A 1 98 ? 0.663 -3.400 14.662 1.00 40.28 98 GLY A CA 1
ATOM 742 C C . GLY A 1 98 ? 1.451 -2.756 13.509 1.00 40.28 98 GLY A C 1
ATOM 743 O O . GLY A 1 98 ? 1.216 -3.047 12.336 1.00 40.28 98 GLY A O 1
ATOM 744 N N . PRO A 1 99 ? 2.436 -1.898 13.841 1.00 44.97 99 PRO A N 1
ATOM 745 C CA . PRO A 1 99 ? 2.978 -0.890 12.926 1.00 44.97 99 PRO A CA 1
ATOM 746 C C . PRO A 1 99 ? 3.972 -1.418 11.881 1.00 44.97 99 PRO A C 1
ATOM 748 O O . PRO A 1 99 ? 4.556 -0.627 11.151 1.00 44.97 99 PRO A O 1
ATOM 751 N N . PHE A 1 100 ? 4.212 -2.727 11.762 1.00 42.47 100 PHE A N 1
ATOM 752 C CA . PHE A 1 100 ? 5.216 -3.225 10.815 1.00 42.47 100 PHE A CA 1
ATOM 753 C C . PHE A 1 100 ? 4.916 -4.628 10.281 1.00 42.47 100 PHE A C 1
ATOM 755 O O . PHE A 1 100 ? 5.139 -5.627 10.960 1.00 42.47 100 PHE A O 1
ATOM 762 N N . ALA A 1 101 ? 4.553 -4.701 8.998 1.00 49.34 101 ALA A N 1
ATOM 763 C CA . ALA A 1 101 ? 4.682 -5.899 8.171 1.00 49.34 101 ALA A CA 1
ATOM 764 C C . ALA A 1 101 ? 5.738 -5.659 7.074 1.00 49.34 101 ALA A C 1
ATOM 766 O O . ALA A 1 101 ? 5.473 -5.783 5.883 1.00 49.34 101 ALA A O 1
ATOM 767 N N . LEU A 1 102 ? 6.966 -5.309 7.479 1.00 45.25 102 LEU A N 1
ATOM 768 C CA . LEU A 1 102 ? 8.092 -5.072 6.558 1.00 45.25 102 LEU A CA 1
ATOM 769 C C . LEU A 1 102 ? 8.626 -6.360 5.894 1.00 45.25 102 LEU A C 1
ATOM 771 O O . LEU A 1 102 ? 9.511 -6.300 5.048 1.00 45.25 102 LEU A O 1
ATOM 775 N N . HIS A 1 103 ? 8.069 -7.529 6.222 1.00 42.66 103 HIS A N 1
ATOM 776 C CA . HIS A 1 103 ? 8.371 -8.784 5.542 1.00 42.66 103 HIS A CA 1
ATOM 777 C C . HIS A 1 103 ? 7.141 -9.691 5.456 1.00 42.66 103 HIS A C 1
ATOM 779 O O . HIS A 1 103 ? 6.804 -10.386 6.409 1.00 42.66 103 HIS A O 1
ATOM 785 N N . ALA A 1 104 ? 6.540 -9.760 4.268 1.00 41.28 104 ALA A N 1
ATOM 786 C CA . ALA A 1 104 ? 5.724 -10.902 3.857 1.00 41.28 104 ALA A CA 1
ATOM 787 C C . ALA A 1 104 ? 5.876 -11.230 2.358 1.00 41.28 104 ALA A C 1
ATOM 789 O O . ALA A 1 104 ? 4.946 -11.727 1.742 1.00 41.28 104 ALA A O 1
ATOM 790 N N . VAL A 1 105 ? 7.049 -10.992 1.750 1.00 41.72 105 VAL A N 1
ATOM 791 C CA . VAL A 1 105 ? 7.389 -11.565 0.430 1.00 41.72 105 VAL A CA 1
ATOM 792 C C . VAL A 1 105 ? 8.871 -11.949 0.386 1.00 41.72 105 VAL A C 1
ATOM 794 O O . VAL A 1 105 ? 9.690 -11.341 -0.293 1.00 41.72 105 VAL A O 1
ATOM 797 N N . ALA A 1 106 ? 9.243 -12.976 1.144 1.00 41.75 106 ALA A N 1
ATOM 798 C CA . ALA A 1 106 ? 10.462 -13.731 0.876 1.00 41.75 106 ALA A CA 1
ATOM 799 C C . ALA A 1 106 ? 10.214 -15.199 1.234 1.00 41.75 106 ALA A C 1
ATOM 801 O O . ALA A 1 106 ? 10.325 -15.581 2.395 1.00 41.75 106 ALA A O 1
ATOM 802 N N . GLY A 1 107 ? 9.849 -16.026 0.246 1.00 35.81 107 GLY A N 1
ATOM 803 C CA . GLY A 1 107 ? 9.763 -17.470 0.479 1.00 35.81 107 GLY A CA 1
ATOM 804 C C . GLY A 1 107 ? 8.990 -18.318 -0.530 1.00 35.81 107 GLY A C 1
ATOM 805 O O . GLY A 1 107 ? 8.058 -18.997 -0.120 1.00 35.81 107 GLY A O 1
ATOM 806 N N . ARG A 1 108 ? 9.396 -18.323 -1.809 1.00 35.00 108 ARG A N 1
ATOM 807 C CA . ARG A 1 108 ? 9.409 -19.494 -2.726 1.00 35.00 108 ARG A CA 1
ATOM 808 C C . ARG A 1 108 ? 9.975 -19.024 -4.082 1.00 35.00 108 ARG A C 1
ATOM 810 O O . ARG A 1 108 ? 9.387 -18.150 -4.691 1.00 35.00 108 ARG A O 1
ATOM 817 N N . GLU A 1 109 ? 11.110 -19.476 -4.614 1.00 39.28 109 GLU A N 1
ATOM 818 C CA . GLU A 1 109 ? 11.880 -20.693 -4.360 1.00 39.28 109 GLU A CA 1
ATOM 819 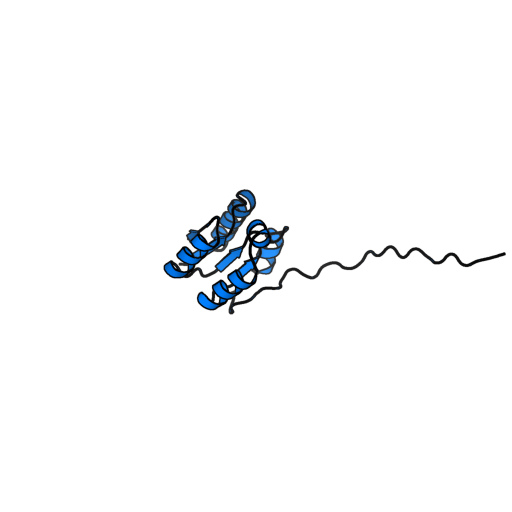C C . GLU A 1 109 ? 13.388 -20.450 -4.535 1.00 39.28 109 GLU A C 1
ATOM 821 O O . GLU A 1 109 ? 13.848 -19.921 -5.546 1.00 39.28 109 GLU A O 1
ATOM 826 N N . ALA A 1 110 ? 14.166 -20.931 -3.566 1.00 38.69 110 ALA A N 1
ATOM 827 C CA . ALA A 1 110 ? 15.468 -21.507 -3.854 1.00 38.69 110 ALA A CA 1
ATOM 828 C C . ALA A 1 110 ? 15.234 -22.917 -4.415 1.00 38.69 110 ALA A C 1
ATOM 830 O O . ALA A 1 110 ? 14.531 -23.703 -3.782 1.00 38.69 110 ALA A O 1
ATOM 831 N N . GLY A 1 111 ? 15.849 -23.254 -5.553 1.00 35.59 111 GLY A N 1
ATOM 832 C CA . GLY A 1 111 ? 15.999 -24.658 -5.948 1.00 35.59 111 GLY A CA 1
ATOM 833 C C . GLY A 1 111 ? 15.908 -24.990 -7.434 1.00 35.59 111 GLY A C 1
ATOM 834 O O . GLY A 1 111 ? 15.094 -25.816 -7.815 1.00 35.59 111 GLY A O 1
ATOM 835 N N . SER A 1 112 ? 16.803 -24.461 -8.271 1.00 38.94 112 SER A N 1
ATOM 836 C CA . SER A 1 112 ? 17.304 -25.256 -9.404 1.00 38.94 112 SER A CA 1
ATOM 837 C C . SER A 1 112 ? 18.728 -24.837 -9.761 1.00 38.94 112 SER A C 1
ATOM 839 O O . SER A 1 112 ? 19.029 -24.408 -10.875 1.00 38.94 112 SER A O 1
ATOM 841 N N . ALA A 1 113 ? 19.630 -24.974 -8.786 1.00 40.56 113 ALA A N 1
ATOM 842 C CA . ALA A 1 113 ? 21.046 -25.108 -9.083 1.00 40.56 113 ALA A CA 1
ATOM 843 C C . ALA A 1 113 ? 21.223 -26.397 -9.897 1.00 40.56 113 ALA A C 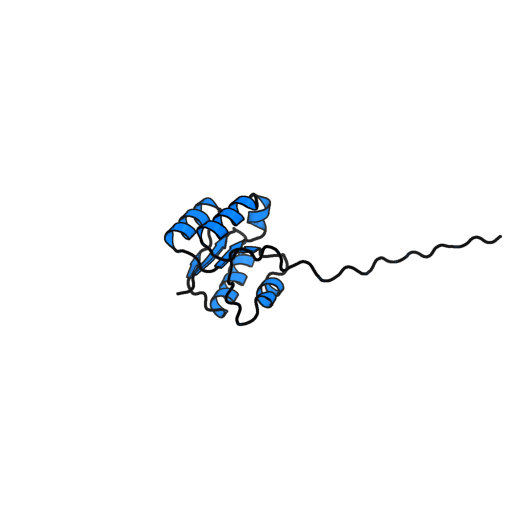1
ATOM 845 O O . ALA A 1 113 ? 21.105 -27.506 -9.377 1.00 40.56 113 ALA A O 1
ATOM 846 N N . LYS A 1 114 ? 21.467 -26.250 -11.200 1.00 40.78 114 LYS A N 1
ATOM 847 C CA . LYS A 1 114 ? 21.890 -27.352 -12.057 1.00 40.78 114 LYS A CA 1
ATOM 848 C C . LYS A 1 114 ? 23.284 -27.774 -11.585 1.00 40.78 114 LYS A C 1
ATOM 850 O O . LYS A 1 114 ? 24.274 -27.118 -11.894 1.00 40.78 114 LYS A O 1
ATOM 855 N N . VAL A 1 115 ? 23.340 -28.833 -10.782 1.00 43.94 115 VAL A N 1
ATOM 856 C CA . VAL A 1 115 ? 24.576 -29.522 -10.402 1.00 43.94 115 VAL A CA 1
ATOM 857 C C . VAL A 1 115 ? 25.202 -30.073 -11.683 1.00 43.94 115 VAL A C 1
ATOM 859 O O . VAL A 1 115 ? 24.756 -31.082 -12.226 1.00 43.94 115 VAL A O 1
ATOM 862 N N . SER A 1 116 ? 26.217 -29.381 -12.195 1.00 44.72 116 SER A N 1
ATOM 863 C CA . SER A 1 116 ? 27.142 -29.946 -13.173 1.00 44.72 116 SER A CA 1
ATOM 864 C C . SER A 1 116 ? 27.979 -31.008 -12.461 1.00 44.72 116 SER A C 1
ATOM 866 O O . SER A 1 116 ? 28.664 -30.722 -11.482 1.00 44.72 116 SER A O 1
ATOM 868 N N . GLN A 1 117 ? 27.855 -32.251 -12.921 1.00 54.50 117 GLN A N 1
ATOM 869 C CA . GLN A 1 117 ? 28.545 -33.424 -12.388 1.00 54.50 117 GLN A CA 1
ATOM 870 C C . GLN A 1 117 ? 30.078 -33.271 -12.460 1.00 54.50 117 GLN A C 1
ATOM 872 O O . GLN A 1 117 ? 30.586 -32.690 -13.423 1.00 54.50 117 GLN A O 1
ATOM 877 N N . PRO A 1 118 ? 30.842 -33.846 -11.513 1.00 50.06 118 PRO A N 1
ATOM 878 C CA . PRO A 1 118 ? 32.281 -33.998 -11.669 1.00 50.06 118 PRO A CA 1
ATOM 879 C C . PRO A 1 118 ? 32.561 -35.125 -12.672 1.00 50.06 118 PRO A C 1
ATOM 881 O O . PRO A 1 118 ? 32.140 -36.264 -12.475 1.00 50.06 118 PRO A O 1
ATOM 884 N N . THR A 1 119 ? 33.276 -34.820 -13.756 1.00 55.69 119 THR A N 1
ATOM 885 C CA . THR A 1 119 ? 33.820 -35.860 -14.641 1.00 55.69 119 THR A CA 1
ATOM 886 C C . THR A 1 119 ? 35.101 -36.391 -14.005 1.00 55.69 119 THR A C 1
ATOM 888 O O . THR A 1 119 ? 36.090 -35.670 -13.886 1.00 55.69 119 THR A O 1
ATOM 891 N N . LEU A 1 120 ? 35.041 -37.637 -13.536 1.00 55.47 120 LEU A N 1
ATOM 892 C CA . LEU A 1 120 ? 36.165 -38.395 -12.998 1.00 55.47 120 LEU A CA 1
ATOM 893 C C . LEU A 1 120 ? 37.075 -38.863 -14.151 1.00 55.47 120 LEU A C 1
ATOM 895 O O . LEU A 1 120 ? 36.589 -39.330 -15.180 1.00 55.47 120 LEU A O 1
ATOM 899 N N . HIS A 1 121 ? 38.386 -38.742 -13.957 1.00 44.44 121 HIS A N 1
ATOM 900 C CA . HIS A 1 121 ? 39.454 -39.181 -14.861 1.00 44.44 121 HIS A CA 1
ATOM 901 C C . HIS A 1 121 ? 39.518 -40.717 -15.025 1.00 44.44 121 HIS A C 1
ATOM 903 O O . HIS A 1 121 ? 39.476 -41.443 -14.034 1.00 44.44 121 HIS A O 1
ATOM 909 N N . ALA A 1 122 ? 39.736 -41.179 -16.259 1.00 53.28 122 ALA A N 1
ATOM 910 C CA . ALA A 1 122 ? 40.449 -42.405 -16.659 1.00 53.28 122 ALA A CA 1
ATOM 911 C C . ALA A 1 122 ? 40.877 -42.152 -18.123 1.00 53.28 122 ALA A C 1
ATOM 913 O O . ALA A 1 122 ? 40.035 -41.740 -18.916 1.00 53.28 122 ALA A O 1
ATOM 914 N N . VAL A 1 123 ? 42.140 -42.220 -18.551 1.00 53.97 123 VAL A N 1
ATOM 915 C CA . VAL A 1 123 ? 43.199 -43.229 -18.378 1.00 53.97 123 VAL A CA 1
ATOM 916 C C . VAL A 1 123 ? 44.560 -42.536 -18.456 1.00 53.97 123 VAL A C 1
ATOM 918 O O . VAL A 1 123 ? 44.667 -41.575 -19.251 1.00 53.97 123 VAL A O 1
#

Foldseek 3Di:
DAAEEEEADPVVVVVVVVVVVVVLVHDHYHYHHDDVVVVVCCVPPLHQAYEYEPVHVVPDDVVSVLVSLVVRVHEYHYQDPCNVVSVVQCPSDDPPRGSDPPDDPDDDDDDDPPPDDDDDDDD

Sequence (123 aa):
MQHALIIGAESKARETLEDHLWHAGYHTLFAPEDMAEAWAITRSLHPDLIIVLPDVLSSRPTEELCNMSEETGAPIIVATADLDAALRSLGPSVSLDGPFALHAVAGREAGSAKVSQPTLHAV